Protein AF-A0AAC9X2X1-F1 (afdb_monomer)

Sequence (59 aa):
MRRIGYARVSTIGQTLDMQIQTLNSFECHKVFREKASGADVERVELRRLIKTFVMEIQW

Organism: NCBI:txid481145

Solvent-accessible surface area (backbone atoms only — not comparable to full-atom values): 3701 Å² total; per-residue (Å²): 134,90,41,72,35,79,40,76,32,69,55,96,85,61,60,64,62,63,49,48,53,54,35,50,74,66,61,31,80,45,73,40,69,46,82,49,48,93,84,52,84,82,49,62,48,61,52,51,50,53,52,54,52,58,66,65,68,69,130

pLDDT: mean 83.54, std 11.28, range [46.72, 93.94]

InterPro domains:
  IPR006118 Recombinase, conserved site [PS00397] (6-14)
  IPR006119 Resolvase, N-terminal catalytic domain [PF00239] (4-52)
  IPR006119 Resolvase, N-terminal catalytic domain [PS51736] (2-59)
  IPR036162 Resolvase-like, N-terminal catalytic domain superfamily [G3DSA:3.40.50.1390] (4-55)
  IPR036162 Resolvase-like, N-terminal catalytic domain superfamily [SSF53041] (1-52)

Secondary structure (DSSP, 8-state):
---EEEEEE-STT--HHHHHHHHHHTT-SEEEEEE--TT-S--HHHHHHHHHHHHH---

Mean predicted aligned error: 5.61 Å

Nearest PDB structures (foldseek):
  3pkz-assembly2_G  TM=9.021E-01  e=1.150E-03  Staphylococcus aureus
  3pkz-assembly1_A  TM=8.975E-01  e=1.660E-03  Staphylococcus aureus
  5c32-assembly1_C  TM=9.004E-01  e=7.206E-03  Staphylococcus aureus
  5c31-assembly2_F  TM=8.938E-01  e=1.119E-02  Staphylococcus aureus
  7rz4-assembly1_A  TM=3.837E-01  e=2.054E+00  Rattus norvegicus

Foldseek 3Di:
DAAAAEFEAADDPDDSVVSVVVVVVVVHPYYFYDYHDPPDPPPPSVVVVVVVVVVVPDD

Structure (mmCIF, N/CA/C/O backbone):
data_AF-A0AAC9X2X1-F1
#
_entry.id   AF-A0AAC9X2X1-F1
#
loop_
_atom_site.group_PDB
_atom_site.id
_atom_site.type_symbol
_atom_site.label_atom_id
_atom_site.label_alt_id
_atom_site.label_comp_id
_atom_site.label_asym_id
_atom_site.label_entity_id
_atom_site.label_seq_id
_atom_site.pdbx_PDB_ins_code
_atom_site.Cartn_x
_atom_site.Cartn_y
_atom_site.Cartn_z
_atom_site.occupancy
_atom_site.B_iso_or_equiv
_atom_site.auth_seq_id
_atom_site.auth_comp_id
_atom_site.auth_asym_id
_atom_site.auth_atom_id
_atom_site.pdbx_PDB_model_num
ATOM 1 N N . MET A 1 1 ? -8.417 7.021 18.192 1.00 61.16 1 MET A N 1
ATOM 2 C CA . MET A 1 1 ? -7.473 7.487 17.149 1.00 61.16 1 MET A CA 1
ATOM 3 C C . MET A 1 1 ? -7.794 6.744 15.859 1.00 61.16 1 MET A C 1
ATOM 5 O O . MET A 1 1 ? -7.820 5.519 15.892 1.00 61.16 1 MET A O 1
ATOM 9 N N . ARG A 1 2 ? -8.113 7.435 14.757 1.00 78.69 2 ARG A N 1
ATOM 10 C CA . ARG A 1 2 ? -8.359 6.776 13.462 1.00 78.69 2 ARG A CA 1
ATOM 11 C C . ARG A 1 2 ? -7.017 6.411 12.827 1.00 78.69 2 ARG A C 1
ATOM 13 O O . ARG A 1 2 ? -6.222 7.293 12.533 1.00 78.69 2 ARG A O 1
ATOM 20 N N . ARG A 1 3 ? -6.750 5.114 12.655 1.00 83.75 3 ARG A N 1
ATOM 21 C CA . ARG A 1 3 ? -5.547 4.617 11.970 1.00 83.75 3 ARG A CA 1
ATOM 22 C C . ARG A 1 3 ? -5.819 4.532 10.474 1.00 83.75 3 ARG A C 1
ATOM 24 O O . ARG A 1 3 ? -6.816 3.939 10.062 1.00 83.75 3 ARG A O 1
ATOM 31 N N . ILE A 1 4 ? -4.927 5.099 9.672 1.00 90.12 4 ILE A N 1
ATOM 32 C CA . ILE A 1 4 ? -4.967 5.020 8.212 1.00 90.12 4 ILE A CA 1
ATOM 33 C C . ILE A 1 4 ? -3.722 4.254 7.760 1.00 90.12 4 ILE A C 1
ATOM 35 O O . ILE A 1 4 ? -2.615 4.558 8.196 1.00 90.12 4 ILE A O 1
ATOM 39 N N . GLY A 1 5 ? -3.914 3.234 6.929 1.00 91.69 5 GLY A N 1
ATOM 40 C CA . GLY A 1 5 ? -2.856 2.381 6.402 1.00 91.69 5 GLY A CA 1
ATOM 41 C C . GLY A 1 5 ? -2.465 2.752 4.973 1.00 91.69 5 GLY A C 1
ATOM 42 O O . GLY A 1 5 ? -3.281 3.252 4.196 1.00 91.69 5 GLY A O 1
ATOM 43 N N . TYR A 1 6 ? -1.220 2.456 4.611 1.00 93.94 6 TYR A N 1
ATOM 44 C CA . TYR A 1 6 ? -0.693 2.612 3.258 1.00 93.94 6 TYR A CA 1
ATOM 45 C C . TYR A 1 6 ? 0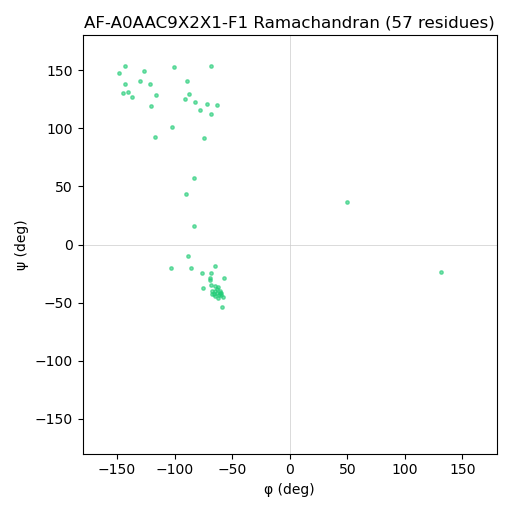.157 1.392 2.888 1.00 93.94 6 TYR A C 1
ATOM 47 O O . TYR A 1 6 ? 1.071 1.031 3.627 1.00 93.94 6 TYR A O 1
ATOM 55 N N . ALA A 1 7 ? -0.140 0.768 1.749 1.00 93.12 7 ALA A N 1
ATOM 56 C CA . ALA A 1 7 ? 0.563 -0.396 1.216 1.00 93.12 7 ALA A CA 1
ATOM 57 C C . ALA A 1 7 ? 1.124 -0.099 -0.184 1.00 93.12 7 ALA A C 1
ATOM 59 O O . ALA A 1 7 ? 0.449 0.498 -1.025 1.00 93.12 7 ALA A O 1
ATOM 60 N N . ARG A 1 8 ? 2.355 -0.547 -0.458 1.00 92.69 8 ARG A N 1
ATOM 61 C CA . ARG A 1 8 ? 3.029 -0.350 -1.750 1.00 92.69 8 ARG A CA 1
ATOM 62 C C . ARG A 1 8 ? 3.852 -1.571 -2.134 1.00 92.69 8 ARG A C 1
ATOM 64 O O . ARG A 1 8 ? 4.620 -2.093 -1.326 1.00 92.69 8 ARG A O 1
ATOM 71 N N . VAL A 1 9 ? 3.785 -1.944 -3.409 1.00 90.38 9 VAL A N 1
ATOM 72 C CA . VAL A 1 9 ? 4.673 -2.947 -4.019 1.00 90.38 9 VAL A CA 1
ATOM 73 C C . VAL A 1 9 ? 5.283 -2.413 -5.316 1.00 90.38 9 VAL A C 1
ATOM 75 O O . VAL A 1 9 ? 4.607 -1.725 -6.078 1.00 90.38 9 VAL A O 1
ATOM 78 N N . SER A 1 10 ? 6.563 -2.698 -5.575 1.00 82.88 10 SER A N 1
ATOM 79 C CA . SER A 1 10 ? 7.259 -2.260 -6.806 1.00 82.88 10 SER A CA 1
ATOM 80 C C . SER A 1 10 ? 7.427 -3.362 -7.847 1.00 82.88 10 SER A C 1
ATOM 82 O O . SER A 1 10 ? 7.617 -3.060 -9.021 1.00 82.88 10 SER A O 1
ATOM 84 N N . THR A 1 11 ? 7.342 -4.629 -7.439 1.00 77.94 11 THR A N 1
ATOM 85 C CA . THR A 1 11 ? 7.693 -5.777 -8.286 1.00 77.94 11 THR A CA 1
ATOM 86 C C . THR A 1 11 ? 6.548 -6.783 -8.344 1.00 77.94 11 THR A C 1
ATOM 88 O O . THR A 1 11 ? 5.783 -6.931 -7.392 1.00 77.94 11 THR A O 1
ATOM 91 N N . ILE A 1 12 ? 6.429 -7.490 -9.470 1.00 60.56 12 ILE A N 1
ATOM 92 C CA . ILE A 1 12 ? 5.533 -8.643 -9.623 1.00 60.56 12 ILE A CA 1
ATOM 93 C C . ILE A 1 12 ? 6.093 -9.777 -8.751 1.00 60.56 12 ILE A C 1
ATOM 95 O O . ILE A 1 12 ? 7.194 -10.250 -9.001 1.00 60.56 12 ILE A O 1
ATOM 99 N N . GLY A 1 13 ? 5.372 -10.144 -7.689 1.00 65.00 13 GLY A N 1
ATOM 100 C CA . GLY A 1 13 ? 5.785 -11.163 -6.711 1.00 65.00 13 GLY A CA 1
ATOM 101 C C . GLY A 1 13 ? 5.648 -10.709 -5.255 1.00 65.00 13 GLY A C 1
ATOM 102 O O . GLY A 1 13 ? 5.454 -11.537 -4.373 1.00 65.00 13 GLY A O 1
ATOM 103 N N . GLN A 1 14 ? 5.660 -9.397 -4.998 1.00 64.81 14 GLN A N 1
ATOM 104 C CA . GLN A 1 14 ? 5.212 -8.839 -3.720 1.00 64.81 14 GLN A CA 1
ATOM 105 C C . GLN A 1 14 ? 3.685 -8.709 -3.754 1.00 64.81 14 GLN A C 1
ATOM 107 O O . GLN A 1 14 ? 3.144 -8.045 -4.642 1.00 64.81 14 GLN A O 1
ATOM 112 N N . THR A 1 15 ? 2.980 -9.334 -2.812 1.00 78.94 15 THR A N 1
ATOM 113 C CA . THR A 1 15 ? 1.518 -9.245 -2.741 1.00 78.94 15 THR A CA 1
ATOM 114 C C . THR A 1 15 ? 1.102 -8.088 -1.844 1.00 78.94 15 THR A C 1
ATOM 116 O O . THR A 1 15 ? 1.485 -7.993 -0.676 1.00 78.94 15 THR A O 1
ATOM 119 N N . LEU A 1 16 ? 0.274 -7.198 -2.392 1.00 85.69 16 LEU A N 1
ATOM 120 C CA . LEU A 1 16 ? -0.415 -6.181 -1.597 1.00 85.69 16 LEU A CA 1
ATOM 121 C C . LEU A 1 16 ? -1.261 -6.830 -0.496 1.00 85.69 16 LEU A C 1
ATOM 123 O O . LEU A 1 16 ? -1.418 -6.242 0.566 1.00 85.69 16 LEU A O 1
ATOM 127 N N . ASP A 1 17 ? -1.746 -8.051 -0.718 1.00 87.06 17 ASP A N 1
ATOM 128 C CA . ASP A 1 17 ? -2.620 -8.763 0.213 1.00 87.06 17 ASP A CA 1
ATOM 129 C C . ASP A 1 17 ? -1.974 -9.004 1.581 1.00 87.06 17 ASP A C 1
ATOM 131 O O . ASP A 1 17 ? -2.623 -8.765 2.596 1.00 87.06 17 ASP A O 1
ATOM 135 N N . MET A 1 18 ? -0.689 -9.377 1.643 1.00 88.31 18 MET A N 1
ATOM 136 C CA . MET A 1 18 ? -0.005 -9.586 2.927 1.00 88.31 18 MET A CA 1
ATOM 137 C C . MET A 1 18 ? 0.165 -8.267 3.701 1.00 88.31 18 MET A C 1
ATOM 139 O O . MET A 1 18 ? -0.046 -8.213 4.916 1.00 88.31 1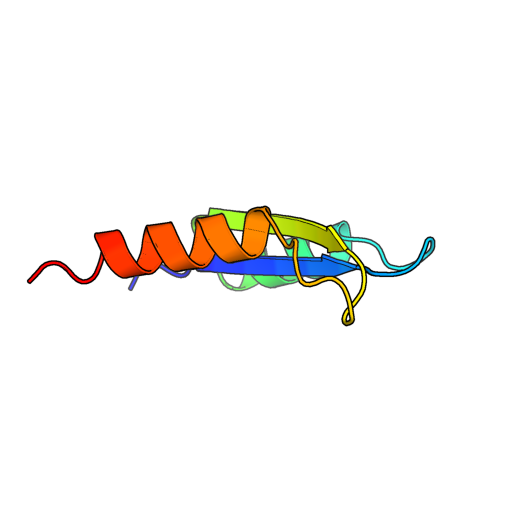8 MET A O 1
ATOM 143 N N . GLN A 1 19 ? 0.492 -7.179 2.993 1.00 89.56 19 GLN A N 1
ATOM 144 C CA . GLN A 1 19 ? 0.588 -5.846 3.595 1.00 89.56 19 GLN A CA 1
ATOM 145 C C . GLN A 1 19 ? -0.785 -5.365 4.085 1.00 89.56 19 GLN A C 1
ATOM 147 O O . GLN A 1 19 ? -0.896 -4.851 5.192 1.00 89.56 19 GLN A O 1
ATOM 152 N N . ILE A 1 20 ? -1.844 -5.582 3.300 1.00 91.00 20 ILE A N 1
ATOM 153 C CA . ILE A 1 20 ? -3.220 -5.212 3.658 1.00 91.00 20 ILE A CA 1
ATOM 154 C C . ILE A 1 20 ? -3.708 -6.015 4.864 1.00 91.00 20 ILE A C 1
ATOM 156 O O . ILE A 1 20 ? -4.277 -5.427 5.777 1.00 91.00 20 ILE A O 1
ATOM 160 N N . GLN A 1 21 ? -3.463 -7.327 4.913 1.00 91.06 21 GLN A N 1
ATOM 161 C CA . GLN A 1 21 ? -3.823 -8.153 6.070 1.00 91.06 21 GLN A CA 1
ATOM 162 C C . GLN A 1 21 ? -3.139 -7.663 7.347 1.00 91.06 21 GLN A C 1
ATOM 164 O O . GLN A 1 21 ? -3.786 -7.556 8.386 1.00 91.06 21 GLN A O 1
ATOM 169 N N . THR A 1 22 ? -1.862 -7.293 7.248 1.00 90.56 22 THR A N 1
ATOM 170 C CA . THR A 1 22 ? -1.118 -6.696 8.361 1.00 90.56 22 THR A CA 1
ATOM 171 C C . THR A 1 22 ? -1.736 -5.362 8.789 1.00 90.56 22 THR A C 1
ATOM 173 O O . THR A 1 22 ? -1.976 -5.135 9.965 1.00 90.56 22 THR A O 1
ATOM 176 N N . LEU A 1 23 ? -2.069 -4.474 7.852 1.00 91.56 23 LEU A N 1
ATOM 177 C CA . L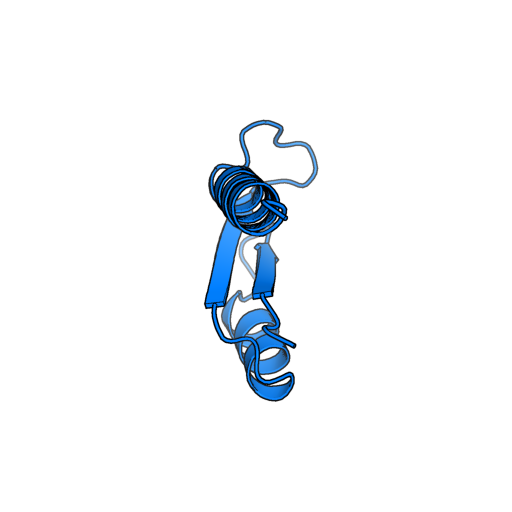EU A 1 23 ? -2.707 -3.192 8.180 1.00 91.56 23 LEU A CA 1
ATOM 178 C C . LEU A 1 23 ? -4.105 -3.371 8.794 1.00 91.56 23 LEU A C 1
ATOM 180 O O . LEU A 1 23 ? -4.487 -2.633 9.701 1.00 91.56 23 LEU A O 1
ATOM 184 N N . ASN A 1 24 ? -4.851 -4.375 8.340 1.00 88.81 24 ASN A N 1
ATOM 185 C CA . ASN A 1 24 ? -6.154 -4.716 8.897 1.00 88.81 24 ASN A CA 1
ATOM 186 C C . ASN A 1 24 ? -6.041 -5.286 10.319 1.00 88.81 24 ASN A C 1
ATOM 188 O O . ASN A 1 24 ? -6.906 -4.991 11.140 1.00 88.81 24 ASN A O 1
ATOM 192 N N . SER A 1 25 ? -4.986 -6.046 10.646 1.00 91.44 25 SER A N 1
ATOM 193 C CA . SER A 1 25 ? -4.756 -6.520 12.022 1.00 91.44 25 SER A CA 1
ATOM 194 C C . SER A 1 25 ? -4.387 -5.384 12.980 1.00 91.44 25 SER A C 1
ATOM 196 O O . SER A 1 25 ? -4.678 -5.460 14.171 1.00 91.44 25 SER A O 1
ATOM 198 N N . PHE A 1 26 ? -3.840 -4.286 12.454 1.00 90.75 26 PHE A N 1
ATOM 199 C CA . PHE A 1 26 ? -3.697 -3.016 13.167 1.00 90.75 26 PHE A CA 1
ATOM 200 C C . PHE A 1 26 ? -4.965 -2.148 13.130 1.00 90.75 26 PHE A C 1
ATOM 202 O O . PHE A 1 26 ? -4.880 -0.957 13.418 1.00 90.75 26 PHE A O 1
ATOM 209 N N . GLU A 1 27 ? -6.129 -2.693 12.772 1.00 89.62 27 GLU A N 1
ATOM 210 C CA . GLU A 1 27 ? -7.427 -2.000 12.757 1.00 89.62 27 GLU A CA 1
ATOM 211 C C . GLU A 1 27 ? -7.393 -0.645 12.017 1.00 89.62 27 GLU A C 1
ATOM 213 O O . GLU A 1 27 ? -8.036 0.337 12.416 1.00 89.62 27 GLU A O 1
ATOM 218 N N . CYS A 1 28 ? -6.617 -0.562 10.929 1.00 89.19 28 CYS A N 1
ATOM 219 C CA . CYS A 1 28 ? -6.636 0.596 10.045 1.00 89.19 28 CYS A CA 1
ATOM 220 C C . CYS A 1 28 ? -8.028 0.737 9.409 1.00 89.19 28 CYS A C 1
ATOM 222 O O . CYS A 1 28 ? -8.486 -0.135 8.681 1.00 89.1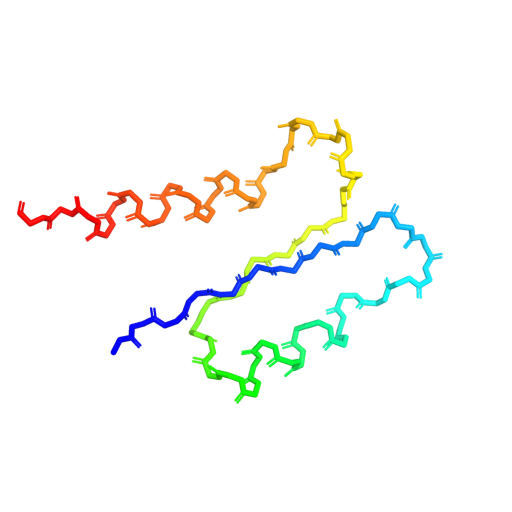9 28 CYS A O 1
ATOM 224 N N . HIS A 1 29 ? -8.695 1.868 9.643 1.00 84.75 29 HIS A N 1
ATOM 225 C CA . HIS A 1 29 ? -10.038 2.153 9.124 1.00 84.75 29 HIS A CA 1
ATOM 226 C C . HIS A 1 29 ? -10.077 2.363 7.610 1.00 84.75 29 HIS A C 1
ATOM 228 O O . HIS A 1 29 ? -11.101 2.146 6.967 1.00 84.75 29 HIS A O 1
ATOM 234 N N . LYS A 1 30 ? -8.973 2.842 7.042 1.00 89.25 30 LYS A N 1
ATOM 235 C CA . LYS A 1 30 ? -8.834 3.074 5.609 1.00 89.25 30 LYS A CA 1
ATOM 236 C C . LYS A 1 30 ? -7.437 2.667 5.193 1.00 89.25 30 LYS A C 1
ATOM 238 O O . LYS A 1 30 ?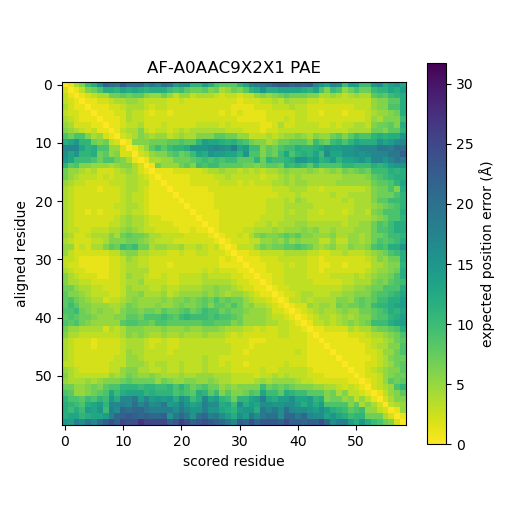 -6.473 3.076 5.833 1.00 89.25 30 LYS A O 1
ATOM 243 N N . VAL A 1 31 ? -7.337 1.876 4.132 1.00 91.56 31 VAL A N 1
ATOM 244 C CA . VAL A 1 31 ? -6.061 1.407 3.590 1.00 91.56 31 VAL A CA 1
ATOM 245 C C . VAL A 1 31 ? -5.939 1.876 2.146 1.00 91.56 31 VAL A C 1
ATOM 247 O O . VAL A 1 31 ? -6.759 1.527 1.299 1.00 91.56 31 VAL A O 1
ATOM 250 N N . PHE A 1 32 ? -4.916 2.679 1.879 1.00 93.25 32 PHE A N 1
ATOM 251 C CA . PHE A 1 32 ?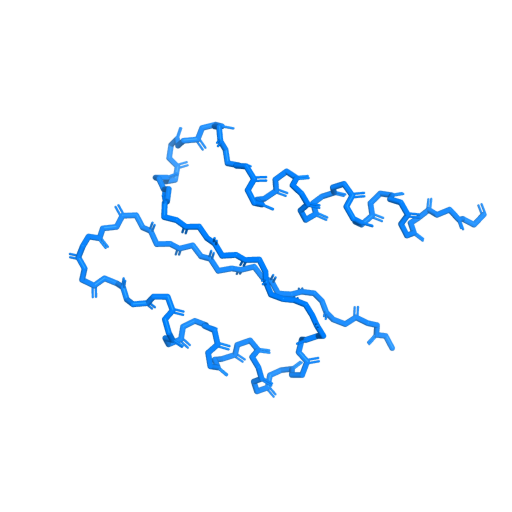 -4.510 3.084 0.537 1.00 93.25 32 PHE A CA 1
ATOM 252 C C . PHE A 1 32 ? -3.512 2.062 -0.008 1.00 93.25 32 PHE A C 1
ATOM 254 O O . PHE A 1 32 ? -2.674 1.559 0.743 1.00 93.25 32 PHE A O 1
ATOM 261 N N . ARG A 1 33 ? -3.603 1.720 -1.296 1.00 92.31 33 ARG A N 1
ATOM 262 C CA . ARG A 1 33 ? -2.759 0.678 -1.895 1.00 92.31 33 ARG A CA 1
ATOM 263 C C . ARG A 1 33 ? -2.386 1.001 -3.330 1.00 92.31 33 ARG A C 1
ATOM 265 O O . ARG A 1 33 ? -3.266 1.260 -4.141 1.00 92.31 33 ARG A O 1
ATOM 272 N N . GLU A 1 34 ? -1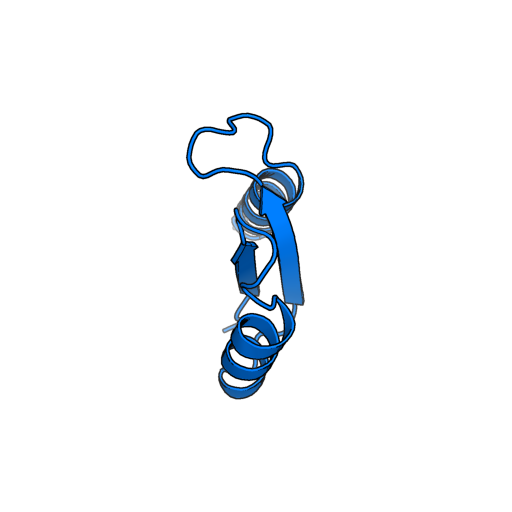.106 0.909 -3.662 1.00 91.81 34 GLU A N 1
ATOM 273 C CA . GLU A 1 34 ? -0.639 1.143 -5.029 1.00 91.81 34 GLU A CA 1
ATOM 274 C C . GLU A 1 34 ? 0.507 0.220 -5.445 1.00 91.81 34 GLU A C 1
ATOM 276 O O . GLU A 1 34 ? 1.298 -0.265 -4.631 1.00 91.81 34 GLU A O 1
ATOM 281 N N . LYS A 1 35 ? 0.598 -0.012 -6.756 1.00 89.38 35 LYS A N 1
ATOM 282 C CA . LYS A 1 35 ? 1.757 -0.641 -7.380 1.00 89.38 35 LYS A CA 1
ATOM 283 C C . LYS A 1 35 ? 2.585 0.452 -8.042 1.00 89.38 35 LYS A C 1
ATOM 285 O O . LYS A 1 35 ? 2.233 0.918 -9.118 1.00 89.38 35 LYS A O 1
ATOM 290 N N . ALA A 1 36 ? 3.661 0.850 -7.377 1.00 88.19 36 ALA A N 1
ATOM 291 C CA . ALA A 1 36 ? 4.527 1.938 -7.807 1.00 88.19 36 ALA A CA 1
ATOM 292 C C . ALA A 1 36 ? 5.970 1.667 -7.374 1.00 88.19 36 ALA A C 1
ATOM 294 O O . ALA A 1 36 ? 6.226 1.061 -6.322 1.00 88.19 36 ALA A O 1
ATOM 295 N N . SER A 1 37 ? 6.930 2.127 -8.174 1.00 84.69 37 SER A N 1
ATOM 296 C CA . SER A 1 37 ? 8.346 2.082 -7.805 1.00 84.69 37 SER A CA 1
ATOM 297 C C . SER A 1 37 ? 8.641 3.034 -6.641 1.00 84.69 37 SER A C 1
ATOM 299 O O . SER A 1 37 ? 7.983 4.056 -6.460 1.00 84.69 37 SER A O 1
ATOM 301 N N . GLY A 1 38 ? 9.677 2.733 -5.857 1.00 81.00 38 GLY A N 1
ATOM 302 C CA . GLY A 1 38 ? 10.212 3.679 -4.873 1.00 81.00 38 GLY A CA 1
ATOM 303 C C . GLY A 1 38 ? 10.828 4.932 -5.513 1.00 81.00 38 GLY A C 1
ATOM 304 O O . GLY A 1 38 ? 10.953 5.950 -4.846 1.00 81.00 38 GLY A O 1
ATOM 305 N N . ALA A 1 39 ? 11.165 4.891 -6.801 1.00 86.56 39 ALA A N 1
ATOM 306 C CA . ALA A 1 39 ? 11.602 6.069 -7.554 1.00 86.56 39 ALA A CA 1
ATOM 307 C C . ALA A 1 39 ? 10.432 6.844 -8.186 1.00 86.56 39 ALA A C 1
ATOM 309 O O . ALA A 1 39 ? 10.633 7.939 -8.699 1.00 86.56 39 ALA A O 1
ATOM 310 N N . ASP A 1 40 ? 9.220 6.281 -8.160 1.00 85.62 40 ASP A N 1
ATOM 311 C CA . ASP A 1 40 ? 8.052 6.927 -8.744 1.00 85.62 40 ASP A CA 1
ATOM 312 C C . ASP A 1 40 ? 7.634 8.117 -7.876 1.00 85.62 40 ASP A C 1
ATOM 314 O O . ASP A 1 40 ? 7.369 7.958 -6.676 1.00 85.62 40 ASP A O 1
ATOM 318 N N . VAL A 1 41 ? 7.625 9.302 -8.484 1.00 81.94 41 VAL A N 1
ATOM 319 C CA . VAL A 1 41 ? 7.167 10.558 -7.876 1.00 81.94 41 VAL A CA 1
ATOM 320 C C . VAL A 1 41 ? 5.654 10.726 -8.022 1.00 81.94 41 VAL A C 1
ATOM 322 O O . VAL A 1 41 ? 5.024 11.414 -7.220 1.00 81.94 41 VAL A O 1
ATOM 325 N N . GLU A 1 42 ? 5.041 10.019 -8.972 1.00 83.56 42 GLU A N 1
ATOM 326 C CA . GLU A 1 42 ? 3.624 10.107 -9.300 1.00 83.56 42 GLU A CA 1
ATOM 327 C C . GLU A 1 42 ? 2.763 9.119 -8.493 1.00 83.56 42 GLU A C 1
ATOM 329 O O . GLU A 1 42 ? 1.801 8.533 -8.988 1.00 83.56 42 GLU A O 1
ATOM 334 N N . ARG A 1 43 ? 3.029 8.995 -7.189 1.00 88.12 43 ARG A N 1
ATOM 335 C CA . ARG A 1 43 ? 2.279 8.111 -6.278 1.00 88.12 43 ARG A CA 1
ATOM 336 C C . ARG A 1 43 ? 0.904 8.666 -5.937 1.00 88.12 43 ARG A C 1
ATOM 338 O O . ARG A 1 43 ? 0.738 9.489 -5.032 1.00 88.12 43 ARG A O 1
ATOM 345 N N . VAL A 1 44 ? -0.098 8.286 -6.723 1.00 91.12 44 VAL A N 1
ATOM 346 C CA . VAL A 1 44 ? -1.464 8.824 -6.622 1.00 91.12 44 VAL A CA 1
ATOM 347 C C . VAL A 1 44 ? -2.106 8.482 -5.275 1.00 91.12 44 VAL A C 1
ATOM 349 O O . VAL A 1 44 ? -2.732 9.350 -4.665 1.00 91.12 44 VAL A O 1
ATOM 352 N N . GLU A 1 45 ? -1.928 7.259 -4.774 1.00 93.00 45 GLU A N 1
ATOM 353 C CA . GLU A 1 45 ? -2.568 6.820 -3.528 1.00 93.00 45 GLU A CA 1
ATOM 354 C C . GLU A 1 45 ? -1.883 7.415 -2.297 1.00 93.00 45 GLU A C 1
ATOM 356 O O . GLU A 1 45 ? -2.568 7.863 -1.376 1.00 93.00 45 GLU A O 1
ATOM 361 N N . LEU A 1 46 ? -0.556 7.550 -2.315 1.00 91.06 46 LEU A N 1
ATOM 362 C CA . LEU A 1 46 ? 0.182 8.294 -1.296 1.00 91.06 46 LEU A CA 1
ATOM 363 C C . LEU A 1 46 ? -0.265 9.760 -1.235 1.00 91.06 46 LEU A C 1
ATOM 365 O O . LEU A 1 46 ? -0.495 10.298 -0.153 1.00 91.06 46 LEU A O 1
ATOM 369 N N . ARG A 1 47 ? -0.444 10.417 -2.387 1.00 91.50 47 ARG A N 1
ATOM 370 C CA . ARG A 1 47 ? -0.944 11.802 -2.432 1.00 91.50 47 ARG A CA 1
ATOM 371 C C . ARG A 1 47 ? -2.367 11.913 -1.879 1.00 91.50 47 ARG A C 1
ATOM 373 O O . ARG A 1 47 ? -2.666 12.861 -1.153 1.00 91.50 47 ARG A O 1
ATOM 380 N N . ARG A 1 48 ? -3.237 10.933 -2.152 1.00 91.12 48 ARG A N 1
ATOM 381 C CA . ARG A 1 48 ? -4.589 10.863 -1.564 1.00 91.12 48 ARG A CA 1
ATOM 382 C C . ARG A 1 48 ? -4.556 10.661 -0.047 1.00 91.12 48 ARG A C 1
ATOM 384 O O . ARG A 1 48 ? -5.343 11.300 0.653 1.00 91.12 48 ARG A O 1
ATOM 391 N N . LEU A 1 49 ? -3.650 9.822 0.458 1.00 91.94 49 LEU A N 1
ATOM 392 C CA . LEU A 1 49 ? -3.423 9.634 1.893 1.00 91.94 49 LEU A CA 1
ATOM 393 C C . LEU A 1 49 ? -3.025 10.959 2.554 1.00 91.94 49 LEU A C 1
ATOM 395 O O . LEU A 1 49 ? -3.690 11.392 3.492 1.00 91.94 49 LEU A O 1
ATOM 399 N N . ILE A 1 50 ? -1.996 11.630 2.027 1.00 89.31 50 ILE A N 1
ATOM 400 C CA . ILE A 1 50 ? -1.513 12.912 2.561 1.00 89.31 50 ILE A CA 1
ATOM 401 C C . ILE A 1 50 ? -2.637 13.953 2.553 1.00 89.31 50 ILE A C 1
ATOM 403 O O . ILE A 1 50 ? -2.863 14.614 3.561 1.00 89.31 50 ILE A O 1
ATOM 407 N N . LYS A 1 51 ? -3.403 14.059 1.459 1.00 88.00 51 LYS A N 1
ATOM 408 C CA . LYS A 1 51 ? -4.549 14.976 1.382 1.00 88.00 51 LYS A CA 1
ATOM 409 C C . LYS A 1 51 ? -5.622 14.664 2.429 1.00 88.00 51 LYS A C 1
ATOM 411 O O . LYS A 1 51 ? -6.174 15.588 3.015 1.00 88.00 51 LYS A O 1
ATOM 416 N N . THR A 1 52 ? -5.902 13.382 2.675 1.00 84.94 52 THR A N 1
ATOM 417 C CA . THR A 1 52 ? -6.854 12.958 3.716 1.00 84.94 52 THR A CA 1
ATOM 418 C C . THR A 1 52 ? -6.381 13.420 5.095 1.00 84.94 52 THR A C 1
ATOM 420 O O . THR A 1 52 ? -7.173 13.975 5.846 1.00 84.94 52 THR A O 1
ATOM 423 N N . PHE A 1 53 ? -5.087 13.272 5.393 1.00 78.75 53 PHE A N 1
ATOM 424 C CA . PHE A 1 53 ? -4.505 13.708 6.662 1.00 78.75 53 PHE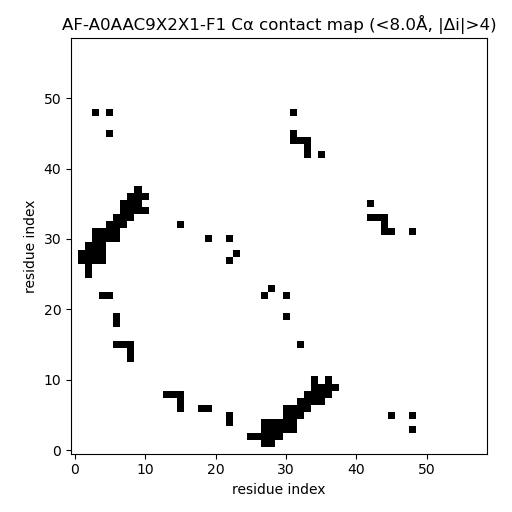 A CA 1
ATOM 425 C C . PHE A 1 53 ? -4.511 15.237 6.814 1.00 78.75 53 PHE A C 1
ATOM 427 O O . PHE A 1 53 ? -4.899 15.746 7.856 1.00 78.75 53 PHE A O 1
ATOM 434 N N . VAL A 1 54 ? -4.165 15.985 5.761 1.00 70.88 54 VAL A N 1
ATOM 435 C CA . VAL A 1 54 ? -4.204 17.461 5.774 1.00 70.88 54 VAL A CA 1
ATOM 436 C C . VAL A 1 54 ? -5.625 17.994 5.994 1.00 70.88 54 VAL A C 1
ATOM 438 O O . VAL A 1 54 ? -5.792 18.982 6.697 1.00 70.88 54 VAL A O 1
ATOM 441 N N . MET A 1 55 ? -6.654 17.337 5.443 1.00 61.00 55 MET A N 1
ATOM 442 C CA . MET A 1 55 ? -8.054 17.694 5.714 1.00 61.00 55 MET A CA 1
ATOM 443 C C . MET A 1 55 ? -8.492 17.370 7.151 1.00 61.00 55 MET A C 1
ATOM 445 O O . MET A 1 55 ? -9.3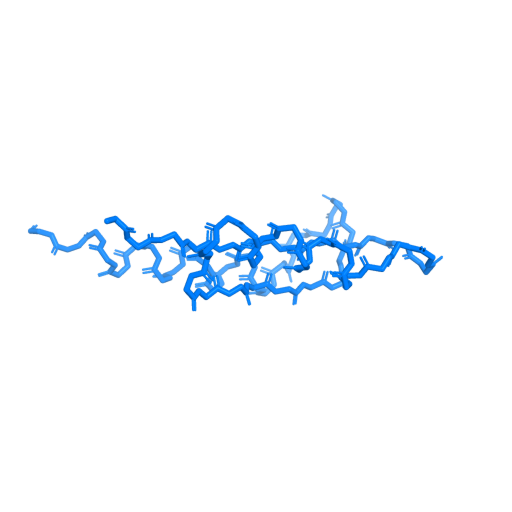58 18.059 7.679 1.00 61.00 55 MET A O 1
ATOM 449 N N . GLU A 1 56 ? -7.923 16.335 7.778 1.00 59.94 56 GLU A N 1
ATOM 450 C CA . GLU A 1 56 ? -8.182 16.007 9.188 1.00 59.94 56 GLU A CA 1
ATOM 451 C C . GLU A 1 56 ? -7.443 16.947 10.162 1.00 59.94 56 GLU A C 1
ATOM 453 O O . GLU A 1 56 ? -7.922 17.142 11.277 1.00 59.94 56 GLU A O 1
ATOM 458 N N . ILE A 1 57 ? -6.331 17.584 9.759 1.00 60.97 57 ILE A N 1
ATOM 459 C CA . ILE A 1 57 ? -5.662 18.661 10.524 1.00 60.97 57 ILE A CA 1
ATOM 460 C C . ILE A 1 57 ? -6.350 20.009 10.251 1.00 60.97 57 ILE A C 1
ATOM 462 O O . ILE A 1 57 ? -5.748 20.985 9.804 1.00 60.97 57 ILE A O 1
ATOM 466 N N . GLN A 1 58 ? -7.647 20.063 10.517 1.00 46.72 58 GLN A N 1
ATOM 467 C CA . GLN A 1 58 ? -8.390 21.308 10.670 1.00 46.72 58 GLN A CA 1
ATOM 468 C C . GLN A 1 58 ? -8.902 21.321 12.112 1.00 46.72 58 GLN A C 1
ATOM 470 O O . GLN A 1 58 ? -9.942 20.736 12.410 1.00 46.72 58 GLN A O 1
ATOM 475 N N . TRP A 1 59 ? -8.111 21.923 13.000 1.00 56.12 59 TRP A N 1
ATOM 476 C CA . TRP A 1 59 ? -8.557 22.404 14.307 1.00 56.12 59 TRP A CA 1
ATOM 477 C C . TRP A 1 59 ? -8.624 23.924 14.248 1.00 56.12 59 TRP A C 1
ATOM 479 O O . TRP A 1 59 ? -7.650 24.514 13.723 1.00 56.12 59 TRP A O 1
#

Radius of gyration: 12.41 Å; Cα contacts (8 Å, |Δi|>4): 63; chains: 1; bounding box: 22×34×27 Å